Protein AF-A0A5K1FS43-F1 (afdb_monomer_lite)

Secondary structure (DSSP, 8-state):
-----HHHHTT-TT--HHHHHHHHHHHHHHHHS--EEE-TTS-EEE-SS-HHHHHHHHHHHHHHTTS------------

Structure (mmCIF, N/CA/C/O backbone):
data_AF-A0A5K1FS43-F1
#
_entry.id   AF-A0A5K1FS43-F1
#
loop_
_atom_site.group_PDB
_atom_site.id
_atom_site.type_symbol
_atom_site.label_atom_id
_atom_site.label_alt_id
_atom_site.label_comp_id
_atom_site.label_asym_id
_atom_site.label_entity_id
_atom_site.label_seq_id
_atom_site.pdbx_PDB_ins_code
_atom_site.Cartn_x
_atom_s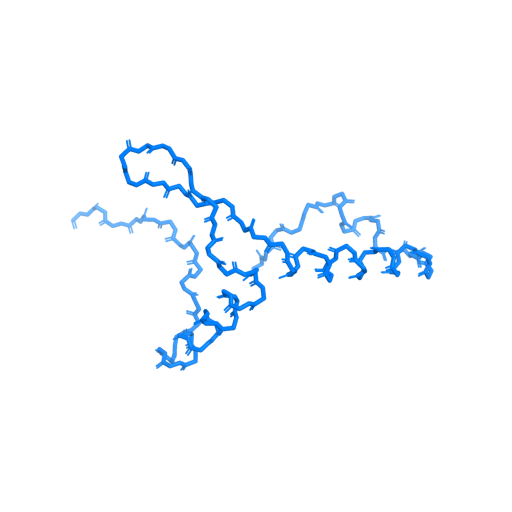ite.Cartn_y
_atom_site.Cartn_z
_atom_site.occupancy
_atom_site.B_iso_or_equiv
_atom_site.auth_seq_id
_atom_site.auth_comp_id
_atom_site.auth_asym_id
_atom_site.auth_atom_id
_atom_site.pdbx_PDB_model_num
ATOM 1 N N . ALA A 1 1 ? -10.828 -10.701 -11.811 1.00 37.00 1 ALA A N 1
ATOM 2 C CA . ALA A 1 1 ? -9.688 -10.444 -12.708 1.00 37.00 1 ALA A CA 1
ATOM 3 C C . ALA A 1 1 ? -9.170 -9.040 -12.426 1.00 37.00 1 ALA A C 1
ATOM 5 O O . ALA A 1 1 ? -9.836 -8.069 -12.768 1.00 37.00 1 ALA A O 1
ATOM 6 N N . SER A 1 2 ? -8.070 -8.919 -11.684 1.00 42.97 2 SER A N 1
ATOM 7 C CA . SER A 1 2 ? -7.361 -7.647 -11.522 1.00 42.97 2 SER A CA 1
ATOM 8 C C . SER A 1 2 ? -6.723 -7.307 -12.864 1.00 42.97 2 SER A C 1
ATOM 10 O O . SER A 1 2 ? -5.886 -8.068 -13.337 1.00 42.97 2 SER A O 1
ATOM 12 N N . TYR A 1 3 ? -7.174 -6.226 -13.499 1.00 40.09 3 TYR A N 1
ATOM 13 C CA . TYR A 1 3 ? -6.631 -5.756 -14.772 1.00 40.09 3 TYR A CA 1
ATOM 14 C C . TYR A 1 3 ? -5.179 -5.325 -14.564 1.00 40.09 3 TYR A C 1
ATOM 16 O O . TYR A 1 3 ? -4.908 -4.224 -14.086 1.00 40.09 3 TYR A O 1
ATOM 24 N N . LEU A 1 4 ? -4.251 -6.215 -14.897 1.00 48.78 4 LEU A N 1
ATOM 25 C CA . LEU A 1 4 ? -2.889 -5.829 -15.208 1.00 48.78 4 LEU A CA 1
ATOM 26 C C . LEU A 1 4 ? -2.912 -5.166 -16.596 1.00 48.78 4 LEU A C 1
ATOM 28 O O . LEU A 1 4 ? -3.582 -5.678 -17.498 1.00 48.78 4 LEU A O 1
ATOM 32 N N . PRO A 1 5 ? -2.263 -4.003 -16.776 1.00 52.03 5 PRO A N 1
ATOM 33 C CA . PRO A 1 5 ? -2.122 -3.391 -18.093 1.00 52.03 5 PRO A CA 1
ATOM 34 C C . PRO A 1 5 ? -1.496 -4.406 -19.055 1.00 52.03 5 PRO A C 1
ATOM 36 O O . PRO A 1 5 ? -0.545 -5.097 -18.685 1.00 52.03 5 PRO A O 1
ATOM 39 N N . LYS A 1 6 ? -2.020 -4.517 -20.279 1.00 52.38 6 LYS A N 1
ATOM 40 C CA . LYS A 1 6 ? -1.563 -5.511 -21.272 1.00 52.38 6 LYS A CA 1
ATOM 41 C C . LYS A 1 6 ? -0.087 -5.326 -21.632 1.00 52.38 6 LYS A C 1
ATOM 43 O O . LYS A 1 6 ? 0.589 -6.276 -22.007 1.00 52.38 6 LYS A O 1
ATOM 48 N N . GLU A 1 7 ? 0.409 -4.107 -21.466 1.00 55.72 7 GLU A N 1
ATOM 49 C CA . GLU A 1 7 ? 1.799 -3.703 -21.645 1.00 55.72 7 GLU A CA 1
ATOM 50 C C . GLU A 1 7 ? 2.718 -4.313 -20.578 1.00 55.72 7 GLU A C 1
ATOM 52 O O . GLU A 1 7 ? 3.896 -4.542 -20.839 1.00 55.72 7 GLU A O 1
ATOM 57 N N . LEU A 1 8 ? 2.182 -4.587 -19.383 1.00 52.66 8 LEU A N 1
ATOM 58 C CA . LEU A 1 8 ? 2.912 -5.232 -18.298 1.00 52.66 8 LEU A CA 1
ATOM 59 C C . LEU A 1 8 ? 2.914 -6.756 -18.465 1.00 52.66 8 LEU A C 1
ATOM 61 O O . LEU A 1 8 ? 3.939 -7.372 -18.204 1.00 52.66 8 LEU A O 1
ATOM 65 N N . GLU A 1 9 ? 1.823 -7.353 -18.960 1.00 52.41 9 GLU A N 1
ATOM 66 C CA . GLU A 1 9 ? 1.769 -8.796 -19.253 1.00 52.41 9 GLU A CA 1
ATOM 67 C C . GLU A 1 9 ? 2.644 -9.196 -20.451 1.00 52.41 9 GLU A C 1
ATOM 69 O O . GLU A 1 9 ? 3.332 -10.212 -20.394 1.00 52.41 9 GLU A O 1
ATOM 74 N N . ALA A 1 10 ? 2.691 -8.372 -21.503 1.00 58.78 10 ALA A N 1
ATOM 75 C CA . ALA A 1 10 ? 3.508 -8.615 -22.698 1.00 58.78 10 ALA A CA 1
ATOM 76 C C . ALA A 1 10 ? 5.029 -8.449 -22.480 1.00 58.78 10 ALA A C 1
ATOM 78 O O . ALA A 1 10 ? 5.799 -8.632 -23.416 1.00 58.78 10 ALA A O 1
ATOM 79 N N . GLY A 1 11 ? 5.461 -8.056 -21.276 1.00 55.06 11 GLY A N 1
ATOM 80 C CA . GLY A 1 11 ? 6.872 -7.960 -20.892 1.00 55.06 11 GLY A CA 1
ATOM 81 C C . GLY A 1 11 ? 7.305 -8.992 -19.847 1.00 55.06 11 GLY A C 1
ATOM 82 O O . GLY A 1 11 ? 8.397 -8.852 -19.292 1.00 55.06 11 GLY A O 1
ATOM 83 N N . MET A 1 12 ? 6.447 -9.967 -19.513 1.00 57.28 12 MET A N 1
ATOM 84 C CA . MET A 1 12 ? 6.702 -10.972 -18.467 1.00 57.28 12 MET A CA 1
ATOM 85 C C . MET A 1 12 ? 7.383 -12.246 -18.994 1.00 57.28 12 MET A C 1
ATOM 87 O O . MET A 1 12 ? 7.918 -13.020 -18.196 1.00 57.28 12 MET A O 1
ATOM 91 N N . ASP A 1 13 ? 7.430 -12.462 -20.308 1.00 59.84 13 ASP A N 1
ATOM 92 C CA . ASP A 1 13 ? 8.228 -13.503 -20.949 1.00 59.84 13 ASP A CA 1
ATOM 93 C C . ASP A 1 13 ? 9.693 -13.051 -21.114 1.00 59.84 13 ASP A C 1
ATOM 95 O O . ASP A 1 13 ? 10.006 -11.982 -21.627 1.00 59.84 13 ASP A O 1
ATOM 99 N N . GLY A 1 14 ? 10.639 -13.859 -20.622 1.00 63.00 14 GLY A N 1
ATOM 100 C CA . GLY A 1 14 ? 12.074 -13.583 -20.791 1.00 63.00 14 GLY A CA 1
ATOM 101 C C . GLY A 1 14 ? 12.684 -12.570 -19.813 1.00 63.00 14 GLY A C 1
ATOM 102 O O . GLY A 1 14 ? 13.753 -12.021 -20.089 1.00 63.00 14 GLY A O 1
ATOM 103 N N . TRP A 1 15 ? 12.061 -12.325 -18.654 1.00 77.25 15 TRP A N 1
ATOM 104 C CA . TRP A 1 15 ? 12.641 -11.422 -17.658 1.00 77.25 15 TRP A CA 1
ATOM 105 C C . TRP A 1 15 ? 14.020 -11.881 -17.186 1.00 77.25 15 TRP A C 1
ATOM 107 O O . TRP A 1 15 ? 14.207 -12.981 -16.666 1.00 77.25 15 TRP A O 1
ATOM 117 N N . SER A 1 16 ? 15.003 -10.989 -17.325 1.00 81.12 16 SER A N 1
ATOM 118 C CA . SER A 1 16 ? 16.329 -11.227 -16.771 1.00 81.12 16 SER A CA 1
ATOM 119 C C . SER A 1 16 ? 16.246 -11.345 -15.246 1.00 81.12 16 SER A C 1
ATOM 121 O O . SER A 1 16 ? 15.464 -10.648 -14.593 1.00 81.12 16 SER A O 1
ATOM 123 N N . VAL A 1 17 ? 17.125 -12.154 -14.650 1.00 74.81 17 VAL A N 1
ATOM 124 C CA . VAL A 1 17 ? 17.259 -12.262 -13.183 1.00 74.81 17 VAL A CA 1
ATOM 125 C C . VAL A 1 17 ? 17.447 -10.882 -12.532 1.00 74.81 17 VAL A C 1
ATOM 127 O O . VAL A 1 17 ? 16.972 -10.638 -11.424 1.00 74.81 17 VAL A O 1
ATOM 130 N N . ARG A 1 18 ? 18.097 -9.942 -13.235 1.00 74.50 18 ARG A N 1
ATOM 131 C CA . ARG A 1 18 ? 18.267 -8.558 -12.770 1.00 74.50 18 ARG A CA 1
ATOM 132 C C . ARG A 1 18 ? 16.937 -7.807 -12.708 1.00 74.50 18 ARG A C 1
ATOM 134 O O . ARG A 1 18 ? 16.704 -7.110 -11.725 1.00 74.50 18 ARG A O 1
ATOM 141 N N . SER A 1 19 ? 16.075 -7.975 -13.708 1.00 82.56 19 SER A N 1
ATOM 142 C CA . SER A 1 19 ? 14.744 -7.357 -13.761 1.00 82.56 19 SER A CA 1
ATOM 143 C C . SER A 1 19 ? 13.854 -7.877 -12.631 1.00 82.56 19 SER A C 1
ATOM 145 O O . SER A 1 19 ? 13.294 -7.077 -11.882 1.00 82.56 19 SER A O 1
ATOM 147 N N . VAL A 1 20 ? 13.832 -9.202 -12.419 1.00 83.75 20 VAL A N 1
ATOM 148 C CA . VAL A 1 20 ? 13.107 -9.835 -11.299 1.00 83.75 20 VAL A CA 1
ATOM 149 C C . VAL A 1 20 ? 13.574 -9.255 -9.966 1.00 83.75 20 VAL A C 1
ATOM 151 O O . VAL A 1 20 ? 12.766 -8.802 -9.158 1.00 83.75 20 VAL A O 1
ATOM 154 N N . LYS A 1 21 ? 14.892 -9.208 -9.751 1.00 80.62 21 LYS A N 1
ATOM 155 C CA . LYS A 1 21 ? 15.474 -8.689 -8.509 1.00 80.62 21 LYS A CA 1
ATOM 156 C C . LYS A 1 21 ? 15.157 -7.207 -8.290 1.00 80.62 21 LYS A C 1
ATOM 158 O O . LYS A 1 21 ? 14.889 -6.806 -7.160 1.00 80.62 21 LYS A O 1
ATOM 163 N N . ALA A 1 22 ? 15.185 -6.397 -9.347 1.00 84.25 22 ALA A N 1
ATOM 164 C CA . ALA A 1 22 ? 14.856 -4.978 -9.263 1.00 84.25 22 ALA A CA 1
ATOM 165 C C . ALA A 1 22 ? 13.390 -4.760 -8.865 1.00 84.25 22 ALA A C 1
ATOM 167 O O . ALA A 1 22 ? 13.108 -3.917 -8.017 1.00 84.25 22 ALA A O 1
ATOM 168 N N . PHE A 1 23 ? 12.474 -5.552 -9.420 1.00 86.94 23 PHE A N 1
ATOM 169 C CA . PHE A 1 23 ? 11.052 -5.466 -9.099 1.00 86.94 23 PHE A CA 1
ATOM 170 C C . PHE A 1 23 ? 10.731 -5.929 -7.683 1.00 86.94 23 PHE A C 1
ATOM 172 O O . PHE A 1 23 ? 9.998 -5.244 -6.976 1.00 86.94 23 PHE A O 1
ATOM 179 N N . LEU A 1 24 ? 11.319 -7.043 -7.238 1.00 87.56 24 LEU A N 1
ATOM 180 C CA . LEU A 1 24 ? 11.166 -7.501 -5.856 1.00 87.56 24 LEU A CA 1
ATOM 181 C C . LEU A 1 24 ? 11.660 -6.436 -4.869 1.00 87.56 24 LEU A C 1
ATOM 183 O O . LEU A 1 24 ? 10.944 -6.098 -3.933 1.00 87.56 24 LEU A O 1
ATOM 187 N N . ASN A 1 25 ? 12.816 -5.823 -5.138 1.00 87.44 25 ASN A N 1
ATOM 188 C CA . ASN A 1 25 ? 13.336 -4.717 -4.328 1.00 87.44 25 ASN A CA 1
ATOM 189 C C . ASN A 1 25 ? 12.405 -3.487 -4.357 1.00 87.44 25 ASN A C 1
ATOM 191 O O . ASN A 1 25 ? 12.159 -2.864 -3.328 1.00 87.44 25 ASN A O 1
ATOM 195 N N . ALA A 1 26 ? 11.840 -3.140 -5.518 1.00 89.81 26 ALA A N 1
ATOM 196 C CA . ALA A 1 26 ? 10.853 -2.064 -5.611 1.00 89.81 26 ALA A CA 1
ATOM 197 C C . ALA A 1 26 ? 9.596 -2.368 -4.776 1.00 89.81 26 ALA A C 1
ATOM 199 O O . ALA A 1 26 ? 9.110 -1.490 -4.064 1.00 89.81 26 ALA A O 1
ATOM 200 N N . GLY A 1 27 ? 9.114 -3.614 -4.803 1.00 92.25 27 GLY A N 1
ATOM 201 C CA . GLY A 1 27 ? 8.009 -4.077 -3.965 1.00 92.25 27 GLY A CA 1
ATOM 202 C C . GLY A 1 27 ? 8.329 -4.005 -2.470 1.00 92.25 27 GLY A C 1
ATOM 203 O O . GLY A 1 27 ? 7.531 -3.473 -1.699 1.00 92.25 27 GLY A O 1
ATOM 204 N N . GLU A 1 28 ? 9.512 -4.463 -2.058 1.00 93.25 28 GLU A N 1
ATOM 205 C CA . GLU A 1 28 ? 9.980 -4.369 -0.667 1.00 93.25 28 GLU A CA 1
ATOM 206 C C . GLU A 1 28 ? 10.035 -2.916 -0.182 1.00 93.25 28 GLU A C 1
ATOM 208 O O . GLU A 1 28 ? 9.561 -2.611 0.913 1.00 93.25 28 GLU A O 1
ATOM 213 N N . LYS A 1 29 ? 10.539 -1.997 -1.013 1.00 93.06 29 LYS A N 1
ATOM 214 C CA . LYS A 1 29 ? 10.548 -0.560 -0.701 1.00 93.06 29 LYS A CA 1
ATOM 215 C C . LYS A 1 29 ? 9.139 0.008 -0.583 1.00 93.06 29 LYS A C 1
ATOM 217 O O . LYS A 1 29 ? 8.842 0.671 0.407 1.00 93.06 29 LYS A O 1
ATOM 222 N N . MET A 1 30 ? 8.254 -0.314 -1.526 1.00 93.38 30 MET A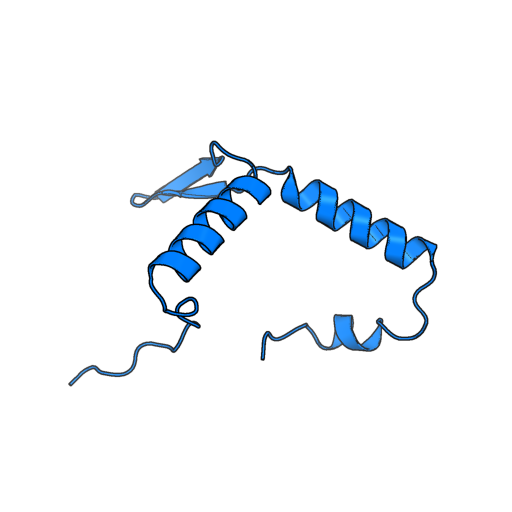 N 1
ATOM 223 C CA . MET A 1 30 ? 6.862 0.145 -1.506 1.00 93.38 30 MET A CA 1
ATOM 224 C C . MET A 1 30 ? 6.130 -0.294 -0.229 1.00 93.38 30 MET A C 1
ATOM 226 O O . MET A 1 30 ? 5.292 0.441 0.292 1.00 93.38 30 MET A O 1
ATOM 230 N N . LEU A 1 31 ? 6.445 -1.476 0.308 1.00 95.44 31 LEU A N 1
ATOM 231 C CA . LEU A 1 31 ? 5.870 -1.960 1.565 1.00 95.44 31 LEU A CA 1
ATOM 232 C C . LEU A 1 31 ? 6.322 -1.145 2.788 1.00 95.44 31 LEU A C 1
ATOM 234 O O . LEU A 1 31 ? 5.547 -1.013 3.735 1.00 95.44 31 LEU A O 1
ATOM 238 N N . GLN A 1 32 ? 7.531 -0.583 2.762 1.00 96.19 32 GLN A N 1
ATOM 239 C CA . GLN A 1 32 ? 8.078 0.252 3.841 1.00 96.19 32 GLN A CA 1
ATOM 240 C C . GLN A 1 32 ? 7.649 1.725 3.744 1.00 96.19 32 GLN A C 1
ATOM 242 O O . GLN A 1 32 ? 7.725 2.467 4.724 1.00 96.19 32 GLN A O 1
ATOM 247 N N . GLU A 1 33 ? 7.182 2.166 2.578 1.00 95.12 33 GLU A N 1
ATOM 248 C CA . GLU A 1 33 ? 6.695 3.529 2.376 1.00 95.12 33 GLU A CA 1
ATOM 249 C C . GLU A 1 33 ? 5.383 3.812 3.125 1.00 95.12 33 GLU A C 1
ATOM 251 O O . GLU A 1 33 ? 4.588 2.919 3.434 1.00 95.12 33 GLU A O 1
ATOM 256 N N . LYS A 1 34 ? 5.136 5.101 3.387 1.00 94.81 34 LYS A N 1
ATOM 257 C CA . LYS A 1 34 ? 3.893 5.604 3.982 1.00 94.81 34 LYS A CA 1
ATOM 258 C C . LYS A 1 34 ? 3.044 6.263 2.898 1.00 94.81 34 LYS A C 1
ATOM 260 O O . LYS A 1 34 ? 3.480 7.209 2.250 1.00 94.81 34 LYS A O 1
ATOM 265 N N . SER A 1 35 ? 1.822 5.773 2.708 1.00 89.25 35 SER A N 1
ATOM 266 C CA . SER A 1 35 ? 0.888 6.339 1.725 1.00 89.25 35 SER A CA 1
ATOM 267 C C . SER A 1 35 ? 0.329 7.695 2.156 1.00 89.25 35 SER A C 1
ATOM 269 O O . SER A 1 35 ? 0.180 7.967 3.343 1.00 89.25 35 SER A O 1
ATOM 271 N N . MET A 1 36 ? -0.077 8.518 1.190 1.00 91.88 36 MET A N 1
ATOM 272 C CA . MET A 1 36 ? -0.882 9.715 1.445 1.00 91.88 36 MET A CA 1
ATOM 273 C C . MET A 1 36 ? -2.373 9.361 1.454 1.00 91.88 36 MET A C 1
ATOM 275 O O . MET A 1 36 ? -2.865 8.701 0.542 1.00 91.88 36 MET A O 1
ATOM 279 N N . GLU A 1 37 ? -3.100 9.824 2.460 1.00 87.81 37 GLU A N 1
ATOM 280 C CA . GLU A 1 37 ? -4.533 9.610 2.639 1.00 87.81 37 GLU A CA 1
ATOM 281 C C . GLU A 1 37 ? -5.287 10.918 2.408 1.00 87.81 37 GLU A C 1
ATOM 283 O O . GLU A 1 37 ? -4.828 11.990 2.807 1.00 87.81 37 GLU A O 1
ATOM 288 N N . SER A 1 38 ? -6.443 10.839 1.749 1.00 91.62 38 SER A N 1
ATOM 289 C CA . SER A 1 38 ? -7.292 12.011 1.513 1.00 91.62 38 SER A CA 1
ATOM 290 C C . SER A 1 38 ? -8.172 12.276 2.729 1.00 91.62 38 SER A C 1
ATOM 292 O O . SER A 1 38 ? -8.748 11.341 3.288 1.00 91.62 38 SER A O 1
ATOM 294 N N . LEU A 1 39 ? -8.278 13.541 3.135 1.00 89.00 39 LEU A N 1
ATOM 295 C CA . LEU A 1 39 ? -9.099 13.949 4.273 1.00 89.00 39 LEU A CA 1
ATOM 296 C C . LEU A 1 39 ? -10.520 14.349 3.829 1.00 89.00 39 LEU A C 1
ATOM 298 O O . LEU A 1 39 ? -10.682 14.880 2.728 1.00 89.00 39 LEU A O 1
ATOM 302 N N . PRO A 1 40 ? -11.548 14.152 4.682 1.00 84.75 40 PRO A N 1
ATOM 303 C CA . PRO A 1 40 ? -12.953 14.386 4.320 1.00 84.75 40 PRO A CA 1
ATOM 304 C C . PRO A 1 40 ? -13.290 15.814 3.869 1.00 84.75 40 PRO A C 1
ATOM 306 O O . PRO A 1 40 ? -14.184 15.996 3.053 1.00 84.75 40 PRO A O 1
ATOM 309 N N . PHE A 1 41 ? -12.572 16.824 4.369 1.00 91.31 41 PHE A N 1
ATOM 310 C CA . PHE A 1 41 ? -12.814 18.243 4.062 1.00 91.31 41 PHE A CA 1
ATOM 311 C C . PHE A 1 41 ? -11.819 18.815 3.043 1.00 91.31 41 PHE A C 1
ATOM 313 O O . PHE A 1 41 ? -11.609 20.023 2.972 1.00 91.31 41 PHE A O 1
ATOM 320 N N . GLY A 1 42 ? -11.186 17.939 2.262 1.00 86.69 42 GLY A N 1
ATOM 321 C CA . GLY A 1 42 ? -10.080 18.307 1.392 1.00 86.69 42 GLY A CA 1
ATOM 322 C C . GLY A 1 42 ? -8.740 18.289 2.127 1.00 86.69 42 GLY A C 1
ATOM 323 O O . GLY A 1 42 ? -8.652 18.327 3.354 1.00 86.69 42 GLY A O 1
ATOM 324 N N . GLY A 1 43 ? -7.673 18.177 1.344 1.00 91.19 43 GLY A N 1
ATOM 325 C CA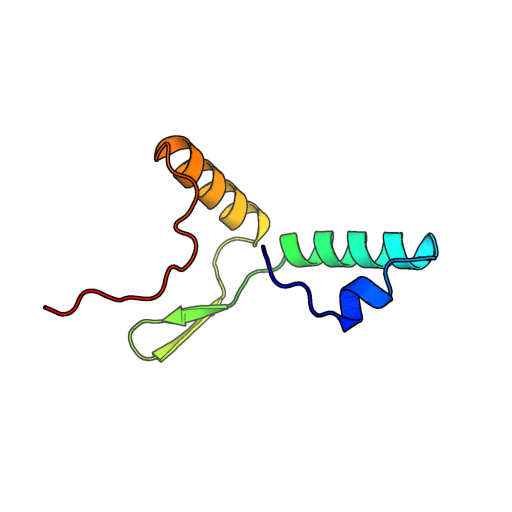 . GLY A 1 43 ? -6.319 17.990 1.853 1.00 91.19 43 GLY A CA 1
ATOM 326 C C . GLY A 1 43 ? -5.894 16.525 1.906 1.00 91.19 43 GLY A C 1
ATOM 327 O O . GLY A 1 43 ? -6.686 15.594 1.738 1.00 91.19 43 GLY A O 1
ATOM 328 N N . LYS A 1 44 ? -4.591 16.334 2.094 1.00 94.50 44 LYS A N 1
ATOM 329 C CA . LYS A 1 44 ? -3.957 15.021 2.161 1.00 94.50 44 LYS A CA 1
ATOM 330 C C . LYS A 1 44 ? -3.074 14.957 3.395 1.00 94.50 44 LYS A C 1
ATOM 332 O O . LYS A 1 44 ? -2.437 15.946 3.752 1.00 94.50 44 LYS A O 1
ATOM 337 N N . LYS A 1 45 ? -3.023 13.796 4.034 1.00 93.69 45 LYS A N 1
ATOM 338 C CA . LYS A 1 45 ? -2.172 13.532 5.194 1.00 93.69 45 LYS A CA 1
ATOM 339 C C . LYS A 1 45 ? -1.318 12.304 4.926 1.00 93.69 45 LYS A C 1
ATOM 341 O O . LYS A 1 45 ? -1.789 11.345 4.332 1.00 93.69 45 LYS A O 1
ATOM 346 N N . LEU A 1 46 ? -0.069 12.313 5.378 1.00 93.31 46 LEU A N 1
ATOM 347 C CA . LEU A 1 46 ? 0.758 11.111 5.350 1.00 93.31 46 LEU A CA 1
ATOM 348 C C . LEU A 1 46 ? 0.250 10.097 6.387 1.00 93.31 46 LEU A C 1
ATOM 350 O O . LEU A 1 46 ? 0.019 10.455 7.546 1.00 93.31 46 LEU A O 1
ATOM 354 N N . ALA A 1 47 ? 0.080 8.841 5.978 1.00 91.00 47 ALA A N 1
ATOM 355 C CA . ALA A 1 47 ? -0.303 7.754 6.866 1.00 91.00 47 ALA A CA 1
ATOM 356 C C . ALA A 1 47 ? 0.715 7.617 8.006 1.00 91.00 47 ALA A C 1
ATOM 358 O O . ALA A 1 47 ? 1.915 7.812 7.819 1.00 91.00 47 ALA A O 1
ATOM 359 N N . ALA A 1 48 ? 0.235 7.274 9.202 1.00 92.31 48 ALA A N 1
ATOM 360 C CA . ALA A 1 48 ? 1.110 7.098 10.360 1.00 92.31 48 ALA A CA 1
ATOM 361 C C . ALA A 1 48 ? 1.998 5.850 10.218 1.00 92.31 48 ALA A C 1
ATOM 363 O O . ALA A 1 48 ? 3.187 5.903 10.546 1.00 92.31 48 ALA A O 1
ATOM 364 N N . GLN A 1 49 ? 1.420 4.773 9.680 1.00 94.19 49 GLN A N 1
ATOM 365 C CA . GLN A 1 49 ? 2.040 3.457 9.545 1.00 94.19 49 GLN A CA 1
ATOM 366 C C . GLN A 1 49 ? 2.491 3.160 8.108 1.00 94.19 49 GLN A C 1
ATOM 368 O O . GLN A 1 49 ? 1.892 3.693 7.163 1.00 94.19 49 GLN A O 1
ATOM 373 N N . PRO A 1 50 ? 3.524 2.316 7.931 1.00 96.44 50 PRO A N 1
ATOM 374 C CA . PRO A 1 50 ? 3.947 1.840 6.6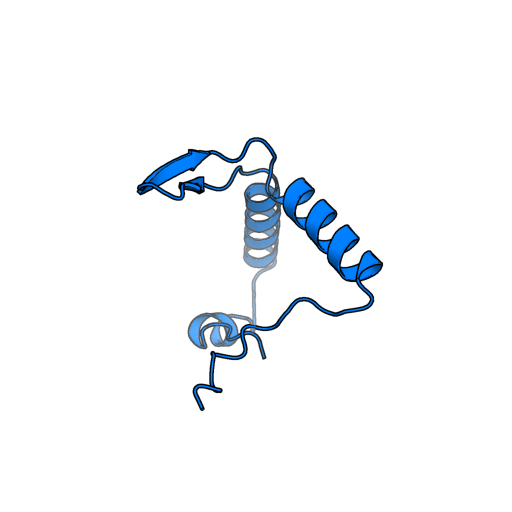19 1.00 96.44 50 PRO A CA 1
ATOM 375 C C . PRO A 1 50 ? 2.872 0.977 5.946 1.00 96.44 50 PRO A C 1
ATOM 377 O O . PRO A 1 50 ? 1.933 0.472 6.574 1.00 96.44 50 PRO A O 1
ATOM 380 N N . ASN A 1 51 ? 3.010 0.802 4.635 1.00 95.25 51 ASN A N 1
ATOM 381 C CA . ASN A 1 51 ? 2.055 0.055 3.825 1.00 95.25 51 ASN A CA 1
ATOM 382 C C . ASN A 1 51 ? 1.931 -1.420 4.256 1.00 95.25 51 ASN A C 1
ATOM 384 O O . ASN A 1 51 ? 0.821 -1.95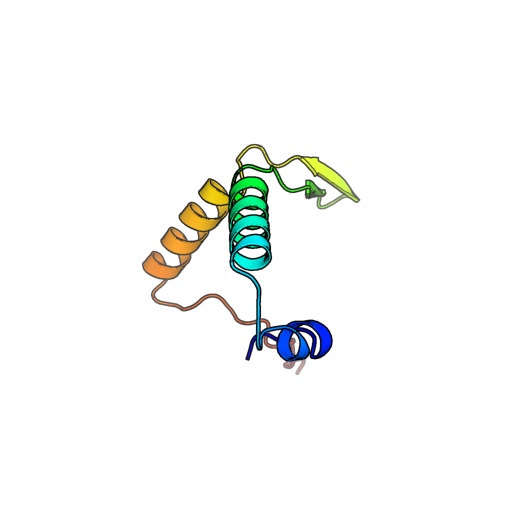6 4.226 1.00 95.25 51 ASN A O 1
ATOM 388 N N . CYS A 1 52 ? 3.014 -2.058 4.713 1.00 96.12 52 CYS A N 1
ATOM 389 C CA . CYS A 1 52 ? 2.995 -3.439 5.211 1.00 96.12 52 CYS A CA 1
ATOM 390 C C . CYS A 1 52 ? 2.035 -3.638 6.398 1.00 96.12 52 CYS A C 1
ATOM 392 O O . CYS A 1 52 ? 1.200 -4.541 6.367 1.00 96.12 52 CYS A O 1
ATOM 394 N N . GLU A 1 53 ? 2.077 -2.761 7.401 1.00 96.19 53 GLU A N 1
ATOM 395 C CA . GLU A 1 53 ? 1.194 -2.831 8.573 1.00 96.19 53 GLU A CA 1
ATOM 396 C C . GLU A 1 53 ? -0.272 -2.580 8.205 1.00 96.19 53 GLU A C 1
ATOM 398 O O . GLU A 1 53 ? -1.184 -3.216 8.740 1.00 96.19 53 GLU A O 1
ATOM 403 N N . ARG A 1 54 ? -0.524 -1.678 7.249 1.00 93.69 54 ARG A N 1
ATOM 404 C CA . ARG A 1 54 ? -1.884 -1.392 6.762 1.00 93.69 54 ARG A CA 1
ATOM 405 C C . ARG A 1 54 ? -2.486 -2.597 6.038 1.00 93.69 54 ARG A C 1
ATOM 407 O O . ARG A 1 54 ? -3.677 -2.870 6.208 1.00 93.69 54 ARG A O 1
ATOM 414 N N . LEU A 1 55 ? -1.676 -3.319 5.262 1.00 94.94 55 LEU A N 1
ATOM 415 C CA . LEU A 1 55 ? -2.087 -4.554 4.591 1.00 94.94 55 LEU A CA 1
ATOM 416 C C . LEU A 1 55 ? -2.330 -5.689 5.592 1.00 94.94 55 LEU A C 1
ATOM 418 O O . LEU A 1 55 ? -3.324 -6.398 5.454 1.00 94.94 55 LEU A O 1
ATOM 422 N N . ASP A 1 56 ? -1.507 -5.815 6.633 1.00 95.44 56 ASP A N 1
ATOM 423 C CA . ASP A 1 56 ? -1.722 -6.791 7.709 1.00 95.44 56 ASP A CA 1
ATOM 424 C C . ASP A 1 56 ? -3.029 -6.516 8.478 1.00 95.44 56 ASP A C 1
ATOM 426 O O . ASP A 1 56 ? -3.885 -7.392 8.626 1.00 95.44 56 ASP A O 1
ATOM 430 N N . ALA A 1 57 ? -3.266 -5.262 8.877 1.00 93.06 57 ALA A N 1
ATOM 431 C CA . ALA A 1 57 ? -4.519 -4.859 9.519 1.00 93.06 57 ALA A CA 1
ATOM 432 C C . ALA A 1 57 ? -5.745 -5.070 8.610 1.00 93.06 57 ALA A C 1
ATOM 434 O O . ALA A 1 57 ? -6.851 -5.354 9.078 1.00 93.06 57 ALA A O 1
ATOM 435 N N . PHE A 1 58 ? -5.580 -4.916 7.298 1.00 91.50 58 PHE A N 1
ATOM 436 C CA . PHE A 1 58 ? -6.620 -5.237 6.328 1.00 91.50 58 PHE A CA 1
ATOM 437 C C . PHE A 1 58 ? -6.879 -6.745 6.239 1.00 91.50 58 PHE A C 1
ATOM 439 O O . PHE A 1 58 ? -8.033 -7.154 6.362 1.00 91.50 58 PHE A O 1
ATOM 446 N N . ALA A 1 59 ? -5.837 -7.567 6.108 1.00 92.62 59 ALA A N 1
ATOM 447 C CA . ALA A 1 59 ? -5.959 -9.022 6.064 1.00 92.62 59 ALA A CA 1
ATOM 448 C C . ALA A 1 59 ? -6.656 -9.565 7.321 1.00 92.62 59 ALA A C 1
ATOM 450 O O . ALA A 1 59 ? -7.600 -10.348 7.211 1.00 92.62 59 ALA A O 1
ATOM 451 N N . LYS A 1 60 ? -6.288 -9.064 8.506 1.00 91.94 60 LYS A N 1
ATOM 452 C CA . LYS A 1 60 ? -6.952 -9.396 9.778 1.00 91.94 60 LYS A CA 1
ATOM 453 C C . LYS A 1 60 ? -8.452 -9.100 9.751 1.00 91.94 60 LYS A C 1
ATOM 455 O O . LYS A 1 60 ? -9.245 -9.936 10.174 1.00 91.94 60 LYS A O 1
ATOM 460 N N . ARG A 1 61 ? -8.858 -7.943 9.216 1.00 92.19 61 ARG A N 1
ATOM 461 C CA . ARG A 1 61 ? -10.280 -7.581 9.072 1.00 92.19 61 ARG A CA 1
ATOM 462 C C . ARG A 1 61 ? -11.014 -8.475 8.075 1.00 92.19 61 ARG A C 1
ATOM 464 O O . ARG A 1 61 ? -12.141 -8.861 8.354 1.00 92.19 61 ARG A O 1
ATOM 471 N N . VAL A 1 62 ? -10.387 -8.817 6.949 1.00 90.94 62 VAL A N 1
ATOM 472 C CA . VAL A 1 62 ? -10.957 -9.732 5.942 1.00 90.94 62 VAL A CA 1
ATOM 473 C C . VAL A 1 62 ? -11.203 -11.113 6.550 1.00 90.94 62 VAL A C 1
ATOM 475 O O . VAL A 1 62 ? -12.305 -11.648 6.437 1.00 90.94 62 VAL A O 1
ATOM 478 N N . VAL A 1 63 ? -10.207 -11.659 7.253 1.00 89.56 63 VAL A N 1
ATOM 479 C CA . VAL A 1 63 ? -10.320 -12.955 7.938 1.00 89.56 63 VAL A CA 1
ATOM 480 C C . VAL A 1 63 ? -11.412 -12.909 9.009 1.00 89.56 63 VAL A C 1
ATOM 482 O O . VAL A 1 63 ? -12.274 -13.783 9.037 1.00 89.56 63 VAL A O 1
ATOM 485 N N . ALA A 1 64 ? -11.429 -11.866 9.844 1.00 84.81 64 ALA A N 1
ATOM 486 C CA . ALA A 1 64 ? -12.424 -11.708 10.905 1.00 84.81 64 ALA A CA 1
ATOM 487 C C . ALA A 1 64 ? -13.856 -11.529 10.372 1.00 84.81 64 ALA A C 1
ATOM 489 O O . ALA A 1 64 ? -14.807 -11.992 10.996 1.00 84.81 64 ALA A O 1
ATOM 490 N N . ALA A 1 65 ? -14.025 -10.877 9.220 1.00 81.75 65 ALA A N 1
ATOM 491 C CA . ALA A 1 65 ? -15.333 -10.667 8.607 1.00 81.75 65 ALA A CA 1
ATOM 492 C C . ALA A 1 65 ? -15.909 -11.934 7.949 1.00 81.75 65 ALA A C 1
ATOM 494 O O . ALA A 1 65 ? -17.060 -11.905 7.510 1.00 81.75 65 ALA A O 1
ATOM 495 N N . GLY A 1 66 ? -15.118 -13.008 7.797 1.00 72.25 66 GLY A N 1
ATOM 496 C CA . GLY A 1 66 ? -15.499 -14.200 7.026 1.00 72.25 66 GLY A CA 1
ATOM 497 C C . GLY A 1 66 ? -15.860 -13.898 5.562 1.00 72.25 66 GLY A C 1
ATOM 498 O O . GLY A 1 66 ? -16.399 -14.752 4.862 1.00 72.25 66 GLY A O 1
ATOM 499 N N . LYS A 1 67 ? -15.596 -12.669 5.101 1.00 62.75 67 LYS A N 1
ATOM 500 C CA . LYS A 1 67 ? -15.937 -12.133 3.785 1.00 62.75 67 LYS A CA 1
ATOM 501 C C . LYS A 1 67 ? -14.650 -11.676 3.122 1.00 62.75 67 LYS A C 1
ATOM 503 O O . LYS A 1 67 ? -13.929 -10.840 3.665 1.00 62.75 67 LYS A O 1
ATOM 508 N N . LEU A 1 68 ? -14.401 -12.200 1.922 1.00 56.38 68 LEU A N 1
ATOM 509 C CA . LEU A 1 68 ? -13.429 -11.625 0.996 1.00 56.38 68 LEU A CA 1
ATOM 510 C C . LEU A 1 68 ? -13.728 -10.125 0.837 1.00 56.38 68 LEU A C 1
ATOM 512 O O . LEU A 1 68 ? -14.898 -9.730 0.914 1.00 56.38 68 LEU A O 1
ATOM 516 N N . PRO A 1 69 ? -12.699 -9.276 0.666 1.00 58.19 69 PRO A N 1
ATOM 517 C CA . PRO A 1 69 ? -12.899 -7.837 0.608 1.00 58.19 69 PRO A CA 1
ATOM 518 C C . PRO A 1 69 ? -13.938 -7.483 -0.458 1.00 58.19 69 PRO A C 1
ATOM 520 O O . PRO A 1 69 ? -13.991 -8.172 -1.481 1.00 58.19 69 PRO A O 1
ATOM 523 N N . PRO A 1 70 ? -14.759 -6.436 -0.247 1.00 56.12 70 PRO A N 1
ATOM 524 C CA . PRO A 1 70 ? -15.740 -6.023 -1.234 1.00 56.12 70 PRO A CA 1
ATOM 525 C C . PRO A 1 70 ? -14.985 -5.641 -2.507 1.00 56.12 70 PRO A C 1
ATOM 527 O O . PRO A 1 70 ? -14.387 -4.572 -2.609 1.00 56.12 70 PRO A O 1
ATOM 530 N N . THR A 1 71 ? -14.963 -6.551 -3.480 1.00 45.44 71 THR A N 1
ATOM 531 C CA . THR A 1 71 ? -14.588 -6.231 -4.851 1.00 45.44 71 THR A CA 1
ATOM 532 C C . THR A 1 71 ? -15.532 -5.122 -5.282 1.00 45.44 71 THR A C 1
ATOM 534 O O . THR A 1 71 ? -16.732 -5.270 -5.067 1.00 45.44 71 THR A O 1
ATOM 537 N N . GLY A 1 72 ? -15.009 -4.020 -5.823 1.00 47.97 72 GLY A N 1
ATOM 538 C CA . GLY A 1 72 ? -15.781 -2.838 -6.210 1.00 47.97 72 GLY A CA 1
ATOM 539 C C . GLY A 1 72 ? -16.833 -3.124 -7.285 1.00 47.97 72 GLY A C 1
ATOM 540 O O . GLY A 1 72 ? -16.672 -2.732 -8.440 1.00 47.97 72 GLY A O 1
ATOM 541 N N . ALA A 1 73 ? -17.916 -3.796 -6.904 1.00 43.81 73 ALA A N 1
ATOM 542 C CA . ALA A 1 73 ? -19.138 -3.900 -7.666 1.00 43.81 73 ALA A CA 1
ATOM 543 C C . ALA A 1 73 ? -19.855 -2.562 -7.504 1.00 43.81 73 ALA A C 1
ATOM 545 O O . ALA A 1 73 ? -20.350 -2.195 -6.441 1.00 43.81 73 ALA A O 1
ATOM 546 N N . ARG A 1 74 ? -19.757 -1.803 -8.589 1.00 44.53 74 ARG A N 1
ATOM 547 C CA . ARG A 1 74 ? -20.404 -0.532 -8.882 1.00 44.53 74 ARG A CA 1
ATOM 548 C C . ARG A 1 74 ? -21.847 -0.524 -8.357 1.00 44.53 74 ARG A C 1
ATOM 550 O O . ARG A 1 74 ? -22.586 -1.469 -8.602 1.00 44.53 74 ARG A O 1
ATOM 557 N N . ASN A 1 75 ? -22.221 0.560 -7.679 1.00 49.44 75 ASN A N 1
ATOM 558 C CA . ASN A 1 75 ? -23.596 0.853 -7.284 1.00 49.44 75 ASN A CA 1
ATOM 559 C C . ASN A 1 75 ? -24.547 0.655 -8.473 1.00 49.44 75 ASN A C 1
ATOM 561 O O . ASN A 1 75 ? -24.443 1.362 -9.476 1.00 49.44 75 ASN A O 1
ATOM 565 N N . SER A 1 76 ? -25.502 -0.248 -8.324 1.00 52.22 76 SER A N 1
ATOM 566 C CA . SER A 1 76 ? -26.751 -0.241 -9.070 1.00 52.22 76 SER A CA 1
ATOM 567 C C . SER A 1 76 ? -27.787 -0.855 -8.152 1.00 52.22 76 SER A C 1
ATOM 569 O O . SER A 1 76 ? -27.814 -2.068 -8.048 1.00 52.22 76 SER A O 1
ATOM 571 N N . ASP A 1 77 ? -28.508 -0.002 -7.425 1.00 40.19 77 ASP A N 1
ATOM 572 C CA . ASP A 1 77 ? -29.896 -0.203 -6.995 1.00 40.19 77 ASP A CA 1
ATOM 573 C C . ASP A 1 77 ? -30.381 1.121 -6.393 1.00 40.19 77 ASP A C 1
ATOM 575 O O . ASP A 1 77 ? -30.484 1.329 -5.187 1.00 40.19 77 ASP A O 1
ATOM 579 N N . ALA A 1 78 ? -30.606 2.073 -7.298 1.00 40.03 78 ALA A N 1
ATOM 580 C CA . ALA A 1 78 ? -31.637 3.072 -7.105 1.00 40.03 78 ALA A CA 1
ATOM 581 C C . ALA A 1 78 ? -32.923 2.476 -7.686 1.00 40.03 78 ALA A C 1
ATOM 583 O O . ALA A 1 78 ? -33.095 2.509 -8.905 1.00 40.03 78 ALA A O 1
ATOM 584 N N . LYS A 1 79 ? -33.789 1.923 -6.831 1.00 35.16 79 LYS A N 1
ATOM 585 C CA . LYS A 1 79 ? -35.245 2.069 -6.945 1.00 35.16 79 LYS A CA 1
ATOM 586 C C . LYS A 1 79 ? -35.951 1.650 -5.664 1.00 35.16 79 LYS A C 1
ATOM 588 O O . LYS A 1 79 ? -35.654 0.543 -5.173 1.00 35.16 79 LYS A O 1
#

pLDDT: mean 76.15, std 19.72, range [35.16, 96.44]

Organism: NCBI:txid210225

Radius of gyration: 17.54 Å; chains: 1; bounding box: 54×32×34 Å

Sequence (79 aa):
ASYLPKELEAGMDGWSVRSVKAFLNAGEKMLQEKSMESLPFGGKKLAAQPNCERLDAFAKRVVAAGKLPPTGARNSDAK

Foldseek 3Di:
DPDDPVVVVVPPPPDDPVNVVVVVVVVVVQQQAWDWDADPVGDIDTHPGGNVVVVVVVVVVCVVVVHDPPDPPDDDDDD

=== Feature glossary ===
Feature key, reading from the visual/contextual features back to the raw sequence:

Rendered structure images. Structure images are PyMOL renders from six orthogonal camera directions. Cartoon representation draws helices as coils and strands as arrows; sticks shows the backbone as bonds; surface shows the solvent-excluded envelope. Rainbow coloring maps sequence position to hue (blue→red, N→C); chain coloring assigns a distinct color per polypeptide.

Contact-map, Ramachandran, and PAE plots. Three diagnostic plots accompany the record. The Cα contact map visualizes the tertiary structure as a 2D adjacency matrix (8 Å cutoff, sequence-local contacts suppressed). The Ramachandran plot shows the distribution of backbone (φ, ψ) torsions, with points in the α and β basins reflecting secondary structure content. The PAE plot shows AlphaFold's inter-residue confidence as a color matrix.

InterPro / GO / CATH / organism. The annotation block draws on four external resources. InterPro: which protein families and domains the sequence belongs to. GO: standardized terms for what the protein does, what process it participates in, and where in the cell it acts. CATH: which structural fold it has in the CATH hierarc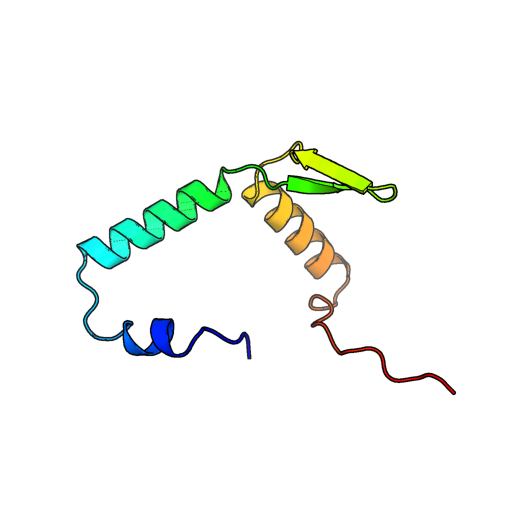hy. Organism: the species of origin.

Nearest PDB structures. Structural nearest neighbors (via Foldseek easy-search vs the PDB). Reported per hit: target PDB id, E-value, and alignment TM-score. A TM-score above ~0.5 is the conventional threshold for 'same fold'.

Predicted aligned error. Predicted aligned error is AlphaFold's pairwise confidence. Unlike pLDDT (per-residue), PAE is per-residue-pair and captures whether two parts of the structure are correctly placed relative to each other. Units are ångströms of expected positional error.

Solvent-accessible surface area. SASA measures how much of the protein is reachable by solvent. It is computed by rolling a water-sized probe over the atomic surface and summing the exposed area (Å²). Per-residue SASA distinguishes core (buried, low SASA) from surface (exposed, high SASA) residues; total SASA is a whole-molecule size measure.

B-factor. Crystallographic B-factors measure how much each atom's electron density is smeared out, in Å². They rise in mobile loops and surface residues and fall in the buried interior. In AlphaFold models this column is repurposed to hold pLDDT instead.

pLDDT. For AlphaFold models, the B-factor field carries pLDDT — the model's own estimate of local accuracy on a 0–100 scale. Regions with pLDDT<50 should be treated as essentially unmodeled; they often correspond to intrinsically disordered segments.

Backbone torsions (φ/ψ). φ (phi) and ψ (psi) are the two rotatable backbone dihedrals per residue: φ is the C(i-1)–N–Cα–C torsion, ψ is the N–Cα–C–N(i+1) torsion, both in degrees on (−180°, 180°]. α-helical residues cluster near (−60°, −45°); β-strand residues near (−120°, +130°). A Ramachandran plot is simply a scatter of (φ, ψ) for every residue.

Radius of gyration, Cα contacts, bounding box. Radius of gyration (Rg) is the root-mean-square distance of Cα atoms from their centroid — a single number for overall size and compactness. A globular domain of N residues has Rg ≈ 2.2·N^0.38 Å; an extended or disordered chain has a much larger Rg. The Cα contact count is the number of residue pairs whose Cα atoms are within 8 Å and are more than four positions apart in sequence — a standard proxy for tertiary packing density. The bounding box is the smallest axis-aligned box enclosing all Cα atoms.

Secondary structure (3-state, P-SEA). Three-state secondary structure (P-SEA) collapses the eight DSSP classes into helix (a), strand (b), and coil (c). P-SEA assigns these from Cα geometry alone — distances and angles — without requiring backbone oxygens, so it works on any Cα trace.

Secondary structure (8-state, DSSP). Secondary structure is the local, repeating backbone conformation. DSSP classifies it into eight states by reading the hydrogen-bond network: three helix types (H, G, I), two β types (E, B), two non-regular types (T, S), and unstructured coil (-).

Foldseek 3Di. The Foldseek 3Di string encodes local tertiary geometry as a 20-letter alphabet — one character per residue — derived from the relative positions of nearby Cα atoms. Unlike the amino-acid sequence, 3Di is a direct function of the 3D structure, so two proteins with the same fold have similar 3Di strings even at low sequence identity.

mmCIF coordinates. Structure coordinates are given as an mmCIF _atom_site loop: one row per atom with element, residue name, chain id, sequence number, and x/y/z position in Å. Only the four main-chain atoms per residue are included here; side chains are omitted to keep the record compact.

Sequence. This is the polypeptide sequence — one letter per residue, N-terminus first. Length ranges from a few dozen residues for small domains to over a thousand for large multi-domain proteins.